Protein AF-A0A3N5RJX8-F1 (afdb_monomer)

Solvent-accessible surface area (backbone atoms only — not comparable to full-atom values): 5775 Å² total; per-residue (Å²): 135,92,78,76,62,67,60,53,53,50,52,50,52,50,51,53,57,61,67,55,67,64,74,76,62,72,63,56,70,64,58,56,48,51,55,51,52,52,49,50,51,53,56,49,51,52,43,51,51,54,51,52,51,49,52,53,50,46,63,65,72,45,86,59,62,61,67,50,38,50,68,73,65,57,37,61,66,59,55,50,52,54,51,52,49,54,51,53,50,52,50,55,46,52,48,67,71,73,100

Secondary structure (DSSP, 8-state):
---SHHHHHHHHHHHHHHTT---S----HHHHHHHHHHHHHHHHHHHHHHHHHHHHHHHHH--S-HHHHHHTS--HHHHHHHHHHHHHHHHHHHHHHH-

Foldseek 3Di:
DDDPPPVVVVVVVVVVVVVPPPCPDPPPVVVVVVVVVVLCVVLVVVLVVVVVVLVVVVVVVCPDPLCCCCPVVVPVVSVVVVVVSVVVSVVVSVVSSVD

Mean predicted aligned error: 14.06 Å

pLDDT: mean 75.72, std 10.69, range [53.78, 90.69]

Structure (mmCIF, N/CA/C/O backbone):
data_AF-A0A3N5RJX8-F1
#
_entry.id   AF-A0A3N5RJX8-F1
#
loop_
_atom_site.group_PDB
_atom_site.id
_atom_site.type_symbol
_atom_site.label_atom_id
_atom_site.label_alt_id
_atom_site.label_comp_id
_atom_site.label_asym_id
_atom_site.label_entity_id
_atom_site.label_seq_id
_atom_site.pdbx_PDB_ins_code
_atom_site.Cartn_x
_atom_site.Cartn_y
_atom_site.Cartn_z
_atom_site.occupancy
_atom_site.B_iso_or_equiv
_atom_site.auth_seq_id
_atom_site.auth_comp_id
_atom_site.auth_asym_id
_atom_site.auth_atom_id
_atom_site.pdbx_PDB_model_num
ATOM 1 N N . MET A 1 1 ? 29.849 -48.948 -23.405 1.00 58.94 1 MET A N 1
ATOM 2 C CA . MET A 1 1 ? 29.373 -48.013 -24.444 1.00 58.94 1 MET A CA 1
ATOM 3 C C . MET A 1 1 ? 30.131 -46.710 -24.242 1.00 58.94 1 MET A C 1
ATOM 5 O O . MET A 1 1 ? 29.947 -46.091 -23.201 1.00 58.94 1 MET A O 1
ATOM 9 N N . PRO A 1 2 ? 31.099 -46.394 -25.114 1.00 59.41 2 PRO A N 1
ATOM 10 C CA . PRO A 1 2 ? 31.940 -45.212 -24.975 1.00 59.41 2 PRO A CA 1
ATOM 11 C C . PRO A 1 2 ? 31.105 -43.986 -25.344 1.00 59.41 2 PRO A C 1
ATOM 13 O O . PRO A 1 2 ? 30.418 -44.054 -26.356 1.00 59.41 2 PRO A O 1
ATOM 16 N N . LEU A 1 3 ? 31.135 -42.928 -24.524 1.00 67.69 3 LEU A N 1
ATOM 17 C CA . LEU A 1 3 ? 31.040 -41.502 -24.905 1.00 67.69 3 LEU A CA 1
ATOM 18 C C . LEU A 1 3 ? 30.675 -40.615 -23.689 1.00 67.69 3 LEU A C 1
ATOM 20 O O . LEU A 1 3 ? 29.500 -40.360 -23.446 1.00 67.69 3 LEU A O 1
ATOM 24 N N . PRO A 1 4 ? 31.674 -40.070 -22.967 1.00 64.31 4 PRO A N 1
ATOM 25 C CA . PRO A 1 4 ? 31.509 -38.867 -22.141 1.00 64.31 4 PRO A CA 1
ATOM 26 C C . PRO A 1 4 ? 32.029 -37.578 -22.821 1.00 64.31 4 PRO A C 1
ATOM 28 O O . PRO A 1 4 ? 31.890 -36.494 -22.266 1.00 64.31 4 PRO A O 1
ATOM 31 N N . LEU A 1 5 ? 32.625 -37.664 -24.020 1.00 65.12 5 LEU A N 1
ATOM 32 C CA . LEU A 1 5 ? 33.244 -36.512 -24.703 1.00 65.12 5 LEU A CA 1
ATOM 33 C C . LEU A 1 5 ? 32.259 -35.660 -25.528 1.00 65.12 5 LEU A C 1
ATOM 35 O O . LEU A 1 5 ? 32.425 -34.446 -25.601 1.00 65.12 5 LEU A O 1
ATOM 39 N N . ALA A 1 6 ? 31.219 -36.259 -26.122 1.00 64.94 6 ALA A N 1
ATOM 40 C CA . ALA A 1 6 ? 30.275 -35.533 -26.983 1.00 64.94 6 ALA A CA 1
ATOM 41 C C . ALA A 1 6 ? 29.325 -34.603 -26.202 1.00 64.94 6 ALA A C 1
ATOM 43 O O . ALA A 1 6 ? 29.022 -33.507 -26.668 1.00 64.94 6 ALA A O 1
ATOM 44 N N . SER A 1 7 ? 28.893 -34.996 -24.997 1.00 65.81 7 SER A N 1
ATOM 45 C CA . SER A 1 7 ? 28.051 -34.149 -24.140 1.00 65.81 7 SER A CA 1
ATOM 46 C C . SER A 1 7 ? 28.836 -33.010 -23.488 1.00 65.81 7 SER A C 1
ATOM 48 O O . SER A 1 7 ? 28.286 -31.930 -23.321 1.00 65.81 7 SER A O 1
ATOM 50 N N . LEU A 1 8 ? 30.126 -33.203 -23.181 1.00 67.44 8 LEU A N 1
ATOM 51 C CA . LEU A 1 8 ? 30.990 -32.141 -22.654 1.00 67.44 8 LEU A CA 1
ATOM 52 C C . LEU A 1 8 ? 31.207 -31.023 -23.691 1.00 67.44 8 LEU A C 1
ATOM 54 O O . LEU A 1 8 ? 31.123 -29.843 -23.357 1.00 67.44 8 LEU A O 1
ATOM 58 N N . LEU A 1 9 ? 31.421 -31.393 -24.961 1.00 65.88 9 LEU A N 1
ATOM 59 C CA . LEU A 1 9 ? 31.495 -30.451 -26.086 1.00 65.88 9 LEU A CA 1
ATOM 60 C C . LEU A 1 9 ? 30.152 -29.747 -26.341 1.00 65.88 9 LEU A C 1
ATOM 62 O O . LEU A 1 9 ? 30.140 -28.545 -26.597 1.00 65.88 9 LEU A O 1
ATOM 66 N N . ALA A 1 10 ? 29.028 -30.462 -26.218 1.00 68.88 10 ALA A N 1
ATOM 67 C CA . ALA A 1 10 ? 27.693 -29.877 -26.355 1.00 68.88 10 ALA A CA 1
ATOM 68 C C . ALA A 1 10 ? 27.376 -28.876 -25.229 1.00 68.88 10 ALA A C 1
ATOM 70 O O . ALA A 1 10 ? 26.913 -27.772 -25.506 1.00 68.88 10 ALA A O 1
ATOM 71 N N . THR A 1 11 ? 27.697 -29.208 -23.974 1.00 70.50 11 THR A N 1
ATOM 72 C CA . THR A 1 11 ? 27.555 -28.291 -22.833 1.00 70.50 11 THR A CA 1
ATOM 73 C C . THR A 1 11 ? 28.459 -27.066 -22.986 1.00 70.50 11 THR A C 1
ATOM 75 O O . THR A 1 11 ? 28.015 -25.956 -22.717 1.00 70.50 11 THR A O 1
ATOM 78 N N . GLY A 1 12 ? 29.692 -27.225 -23.482 1.00 68.25 12 GLY A N 1
ATOM 79 C CA . GLY A 1 12 ? 30.595 -26.100 -23.759 1.00 68.25 12 GLY A CA 1
ATOM 80 C C . GLY A 1 12 ? 30.105 -25.174 -24.881 1.00 68.25 12 GLY A C 1
ATOM 81 O O . GLY A 1 12 ? 30.225 -23.957 -24.765 1.00 68.25 12 GLY A O 1
ATOM 82 N N . ALA A 1 13 ? 29.497 -25.726 -25.936 1.00 62.62 13 ALA A N 1
ATOM 83 C CA . ALA A 1 13 ? 28.895 -24.942 -27.017 1.00 62.62 13 ALA A CA 1
ATOM 84 C C . ALA A 1 13 ? 27.639 -24.181 -26.558 1.00 62.62 13 ALA A C 1
ATOM 86 O O . ALA A 1 13 ? 27.452 -23.032 -26.948 1.00 62.62 13 ALA A O 1
ATOM 87 N N . ILE A 1 14 ? 26.817 -24.778 -25.688 1.00 65.75 14 ILE A N 1
ATOM 88 C CA . ILE A 1 14 ? 25.676 -24.096 -25.057 1.00 65.75 14 ILE A CA 1
ATOM 89 C C . ILE A 1 14 ? 26.168 -22.981 -24.120 1.00 65.75 14 ILE A C 1
ATOM 91 O O . ILE A 1 14 ? 25.595 -21.896 -24.120 1.00 65.75 14 ILE A O 1
ATOM 95 N N . LEU A 1 15 ? 27.269 -23.196 -23.390 1.00 65.50 15 LEU A N 1
ATOM 96 C CA . LEU A 1 15 ? 27.875 -22.185 -22.516 1.00 65.50 15 LEU A CA 1
ATOM 97 C C . LEU A 1 15 ? 28.434 -20.990 -23.306 1.00 65.50 15 LEU A C 1
ATOM 99 O O . LEU A 1 15 ? 28.280 -19.846 -22.891 1.00 65.50 15 LEU A O 1
ATOM 103 N N . LEU A 1 16 ? 29.048 -21.241 -24.468 1.00 61.81 16 LEU A N 1
ATOM 104 C CA . LEU A 1 16 ? 29.519 -20.183 -25.367 1.00 61.81 16 LEU A CA 1
ATOM 105 C C . LEU A 1 16 ? 28.361 -19.491 -26.105 1.00 61.81 16 LEU A C 1
ATOM 107 O O . LEU A 1 16 ? 28.417 -18.282 -26.317 1.00 61.81 16 LEU A O 1
ATOM 111 N N . ALA A 1 17 ? 27.280 -20.213 -26.416 1.00 60.62 17 ALA A N 1
ATOM 112 C CA . ALA A 1 17 ? 26.046 -19.628 -26.940 1.00 60.62 17 ALA A CA 1
ATOM 113 C C . ALA A 1 17 ? 25.337 -18.741 -25.898 1.00 60.62 17 ALA A C 1
ATOM 115 O O . ALA A 1 17 ? 24.780 -17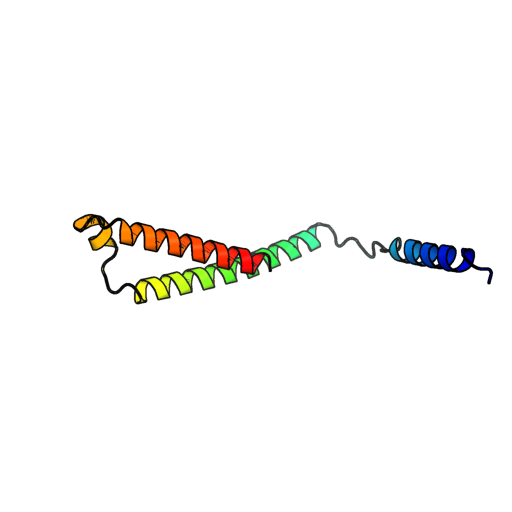.717 -26.275 1.00 60.62 17 ALA A O 1
ATOM 116 N N . GLN A 1 18 ? 25.420 -19.078 -24.603 1.00 59.03 18 GLN A N 1
ATOM 117 C CA . GLN A 1 18 ? 24.980 -18.209 -23.502 1.00 59.03 18 GLN A CA 1
ATOM 118 C C . GLN A 1 18 ? 25.964 -17.071 -23.195 1.00 59.03 18 GLN A C 1
ATOM 120 O O . GLN A 1 18 ? 25.544 -16.029 -22.715 1.00 59.03 18 GLN A O 1
ATOM 125 N N . SER A 1 19 ? 27.261 -17.214 -23.499 1.00 53.97 19 SER A N 1
ATOM 126 C CA . SER A 1 19 ? 28.214 -16.090 -23.415 1.00 53.97 19 SER A CA 1
ATOM 127 C C . SER A 1 19 ? 28.027 -15.054 -24.527 1.00 53.97 19 SER A C 1
ATOM 129 O O . SER A 1 19 ? 28.608 -13.974 -24.470 1.00 53.97 19 SER A O 1
ATOM 131 N N . ASN A 1 20 ? 27.209 -15.387 -25.530 1.00 53.78 20 ASN A N 1
ATOM 132 C CA . ASN A 1 20 ? 26.762 -14.484 -26.574 1.00 53.78 20 ASN A CA 1
ATOM 133 C C . ASN A 1 20 ? 25.383 -13.901 -26.230 1.00 53.78 20 ASN A C 1
ATOM 135 O O . ASN A 1 20 ? 24.536 -13.750 -27.113 1.00 53.78 20 ASN A O 1
ATOM 139 N N . ASP A 1 21 ? 25.194 -13.486 -24.971 1.00 56.91 21 ASP A N 1
ATOM 140 C CA . ASP A 1 21 ? 24.499 -12.229 -24.698 1.00 56.91 21 ASP A CA 1
ATOM 141 C C . ASP A 1 21 ? 25.286 -11.144 -25.435 1.00 56.91 21 ASP A C 1
ATOM 143 O O . ASP A 1 21 ? 26.112 -10.422 -24.878 1.00 56.91 21 ASP A O 1
ATOM 147 N N . THR A 1 22 ? 25.097 -11.089 -26.751 1.00 56.62 22 THR A N 1
ATOM 148 C CA . THR A 1 22 ? 25.454 -9.937 -27.547 1.00 56.62 22 THR A CA 1
ATOM 149 C C 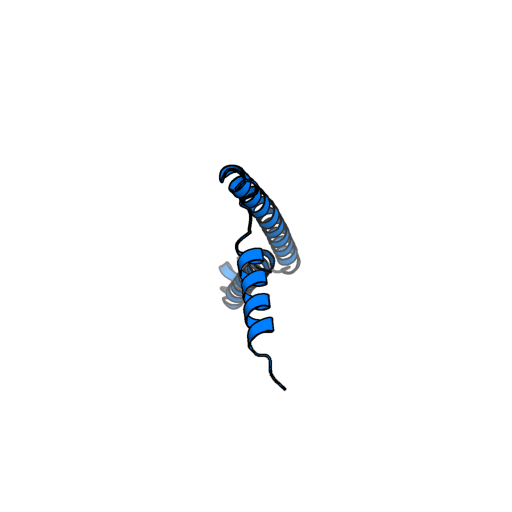. THR A 1 22 ? 24.962 -8.731 -26.757 1.00 56.62 22 THR A C 1
ATOM 151 O O . THR A 1 22 ? 23.755 -8.652 -26.502 1.00 56.62 22 THR A O 1
ATOM 154 N N . PRO A 1 23 ? 25.827 -7.781 -26.375 1.00 55.06 23 PRO A N 1
ATOM 155 C CA . PRO A 1 23 ? 25.351 -6.468 -26.007 1.00 55.06 23 PRO A CA 1
ATOM 156 C C . PRO A 1 23 ? 24.833 -5.836 -27.308 1.00 55.06 23 PRO A C 1
ATOM 158 O O . PRO A 1 23 ? 25.511 -5.028 -27.939 1.00 55.06 23 PRO A O 1
ATOM 161 N N . LEU A 1 24 ? 23.657 -6.276 -27.778 1.00 60.84 24 LEU A N 1
ATOM 162 C CA . LEU A 1 24 ? 22.897 -5.667 -28.867 1.00 60.84 24 LEU A CA 1
ATOM 163 C C . LEU A 1 24 ? 22.370 -4.356 -28.316 1.00 60.84 24 LEU A C 1
ATOM 165 O O . LEU A 1 24 ? 21.230 -4.288 -27.882 1.00 60.84 24 LEU A O 1
ATOM 169 N N . ALA A 1 25 ? 23.265 -3.367 -28.286 1.00 59.50 25 ALA A N 1
ATOM 170 C CA . ALA A 1 25 ? 23.115 -2.113 -27.576 1.00 59.50 25 ALA A CA 1
ATOM 171 C C . ALA A 1 25 ? 22.782 -2.348 -26.097 1.00 59.50 25 ALA A C 1
ATOM 173 O O . ALA A 1 25 ? 21.659 -2.680 -25.745 1.00 59.50 25 ALA A O 1
ATOM 174 N N . ALA A 1 26 ? 23.730 -2.098 -25.189 1.00 58.44 26 ALA A N 1
ATOM 175 C CA . ALA A 1 26 ? 23.292 -1.640 -23.876 1.00 58.44 26 ALA A CA 1
ATOM 176 C C . ALA A 1 26 ? 22.412 -0.411 -24.169 1.00 58.44 26 ALA A C 1
ATOM 178 O O . ALA A 1 26 ? 22.970 0.572 -24.678 1.00 58.44 26 ALA A O 1
ATOM 179 N N . PRO A 1 27 ? 21.074 -0.455 -23.976 1.00 59.81 27 PRO A N 1
ATOM 180 C CA . PRO A 1 27 ? 20.287 0.761 -24.076 1.00 59.81 27 PRO A CA 1
ATOM 181 C C . PRO A 1 27 ? 20.998 1.739 -23.152 1.00 59.81 27 PRO A C 1
ATOM 183 O O . PRO A 1 27 ? 21.384 1.362 -22.038 1.00 59.81 27 PRO A O 1
ATOM 186 N N . SER A 1 28 ? 21.344 2.922 -23.676 1.00 70.44 28 SER A N 1
ATOM 187 C CA . SER A 1 28 ? 22.089 3.936 -22.923 1.00 70.44 28 SER A CA 1
ATOM 188 C C . SER A 1 28 ? 21.539 3.951 -21.500 1.00 70.44 28 SER A C 1
ATOM 190 O O . SER A 1 28 ? 20.323 3.938 -21.365 1.00 70.44 28 SER A O 1
ATOM 192 N N . GLY A 1 29 ? 22.365 3.874 -20.448 1.00 71.75 29 GLY A N 1
ATOM 193 C CA . GLY A 1 29 ? 21.857 3.593 -19.089 1.00 71.75 29 GLY A CA 1
ATOM 194 C C . GLY A 1 29 ? 20.661 4.467 -18.675 1.00 71.75 29 GLY A C 1
ATOM 195 O O . GLY A 1 29 ? 19.800 4.035 -17.915 1.00 71.75 29 GLY A O 1
ATOM 196 N N . PHE A 1 30 ? 20.561 5.656 -19.272 1.00 75.56 30 PHE A N 1
ATOM 197 C CA . PHE A 1 30 ? 19.401 6.541 -19.278 1.00 75.56 30 PHE A CA 1
ATOM 198 C C . PHE A 1 30 ? 18.066 5.913 -19.727 1.00 75.56 30 PHE A C 1
ATOM 200 O O . PHE A 1 30 ? 17.079 6.114 -19.030 1.00 75.56 30 PHE A O 1
ATOM 207 N N . GLU A 1 31 ? 17.988 5.156 -20.823 1.00 79.69 31 GLU A N 1
ATOM 208 C CA . GLU A 1 31 ? 16.762 4.454 -21.247 1.00 79.69 31 GLU A CA 1
ATOM 209 C C . GLU A 1 31 ? 16.305 3.432 -20.205 1.00 79.69 31 GLU A C 1
ATOM 211 O O . GLU A 1 31 ? 15.122 3.380 -19.860 1.00 79.69 31 GLU A O 1
ATOM 216 N N . THR A 1 32 ? 17.244 2.673 -19.637 1.00 82.81 32 THR A N 1
ATOM 217 C CA . THR A 1 32 ? 16.951 1.729 -18.554 1.00 82.81 32 THR A CA 1
ATOM 218 C C . THR A 1 32 ? 16.419 2.469 -17.328 1.00 82.81 32 THR A C 1
ATOM 220 O O . THR A 1 32 ? 15.419 2.060 -16.740 1.00 82.81 32 THR A O 1
ATOM 223 N N . LEU A 1 33 ? 17.019 3.611 -16.972 1.00 85.06 33 LEU A N 1
ATOM 224 C CA . LEU A 1 33 ? 16.562 4.411 -15.834 1.00 85.06 33 LEU A CA 1
ATOM 225 C C . LEU A 1 33 ? 15.176 5.010 -16.077 1.00 85.06 33 LEU A C 1
ATOM 227 O O . LEU A 1 33 ? 14.345 4.985 -15.174 1.00 85.06 33 LEU A O 1
ATOM 231 N N . ILE A 1 34 ? 14.903 5.510 -17.284 1.00 86.75 34 ILE A N 1
ATOM 232 C CA . ILE A 1 34 ? 13.585 6.038 -17.654 1.00 86.75 34 ILE A CA 1
ATOM 233 C C . ILE A 1 34 ? 12.532 4.930 -17.547 1.00 86.75 34 ILE A C 1
ATOM 235 O O . ILE A 1 34 ? 11.486 5.148 -16.938 1.00 86.75 34 ILE A O 1
ATOM 239 N N . SER A 1 35 ? 12.825 3.728 -18.050 1.00 85.44 35 SER A N 1
ATOM 240 C CA . SER A 1 35 ? 11.933 2.568 -17.939 1.00 85.44 35 SER A CA 1
ATOM 241 C C . SER A 1 35 ? 11.636 2.196 -16.478 1.00 85.44 35 SER A C 1
ATOM 243 O O . SER A 1 35 ? 10.476 2.000 -16.093 1.00 85.44 35 SER A O 1
ATOM 245 N N . HIS A 1 36 ? 12.660 2.190 -15.619 1.00 87.88 36 HIS A N 1
ATOM 246 C CA . HIS A 1 36 ? 12.479 1.944 -14.188 1.00 87.88 36 HIS A CA 1
ATOM 247 C C . HIS A 1 36 ? 11.670 3.045 -13.499 1.00 87.88 36 HIS A C 1
ATOM 249 O O . HIS A 1 36 ? 10.771 2.737 -12.720 1.00 87.88 36 HIS A O 1
ATOM 255 N N . ILE A 1 37 ? 11.936 4.317 -13.799 1.00 89.19 37 ILE A N 1
ATOM 256 C CA . ILE A 1 37 ? 11.208 5.450 -13.213 1.00 89.19 37 ILE A CA 1
ATOM 257 C C . ILE A 1 37 ? 9.726 5.384 -13.583 1.00 89.19 37 ILE A C 1
ATOM 259 O O . ILE A 1 37 ? 8.874 5.524 -12.708 1.00 89.19 37 ILE A O 1
ATOM 263 N N . VAL A 1 38 ? 9.405 5.125 -14.854 1.00 89.81 38 VAL A N 1
ATOM 264 C CA . VAL A 1 38 ? 8.015 4.972 -15.305 1.00 89.81 38 VAL A CA 1
ATOM 265 C C . VAL A 1 38 ? 7.333 3.823 -14.565 1.00 89.81 38 VAL A C 1
ATOM 267 O O . VAL A 1 38 ? 6.228 4.000 -14.056 1.00 89.81 38 VAL A O 1
ATOM 270 N N . SER A 1 39 ? 8.009 2.680 -14.427 1.00 86.75 39 SER A N 1
ATOM 271 C CA . SER A 1 39 ? 7.481 1.536 -13.677 1.00 86.75 39 SER A CA 1
ATOM 272 C C . SER A 1 39 ? 7.190 1.908 -12.218 1.00 86.75 39 SER A C 1
ATOM 274 O O . SER A 1 39 ? 6.078 1.698 -11.739 1.00 86.75 39 SER A O 1
ATOM 276 N N . VAL A 1 40 ? 8.142 2.544 -11.525 1.00 88.12 40 VAL A N 1
ATOM 277 C CA . VAL A 1 40 ? 7.979 2.990 -10.130 1.00 88.12 40 VAL A CA 1
ATOM 278 C C . VAL A 1 40 ? 6.805 3.955 -9.985 1.00 88.12 40 VAL A C 1
ATOM 280 O O . VAL A 1 40 ? 6.029 3.830 -9.041 1.00 88.12 40 VAL A O 1
ATOM 283 N N . ILE A 1 41 ? 6.636 4.896 -10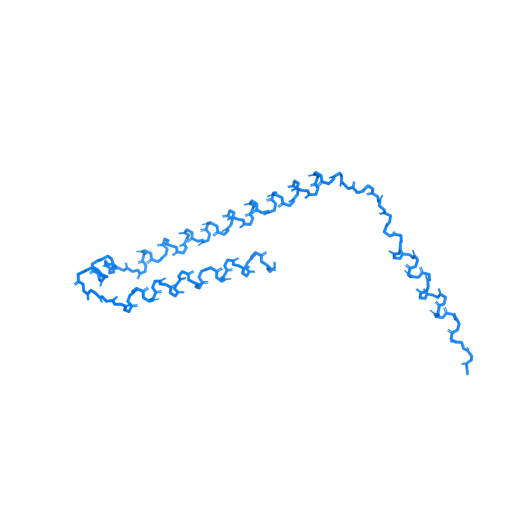.916 1.00 90.69 41 ILE A N 1
ATOM 284 C CA . ILE A 1 41 ? 5.525 5.855 -10.889 1.00 90.69 41 ILE A CA 1
ATOM 285 C C . ILE A 1 41 ? 4.184 5.135 -11.044 1.00 90.69 41 ILE A C 1
ATOM 287 O O . ILE A 1 41 ? 3.259 5.412 -10.282 1.00 90.69 41 ILE A O 1
ATOM 291 N N . VAL A 1 42 ? 4.074 4.199 -11.991 1.00 88.88 42 VAL A N 1
ATOM 292 C CA . VAL A 1 42 ? 2.835 3.446 -12.231 1.00 88.88 42 VAL A CA 1
ATOM 293 C C . VAL A 1 42 ? 2.472 2.593 -11.014 1.00 88.88 42 VAL A C 1
ATOM 295 O O . VAL A 1 42 ? 1.351 2.690 -10.515 1.00 88.88 42 VAL A O 1
ATOM 298 N N . PHE A 1 43 ? 3.415 1.815 -10.477 1.00 84.56 43 PHE A N 1
ATOM 299 C CA . PHE A 1 43 ? 3.166 0.982 -9.296 1.00 84.56 43 PHE A CA 1
ATOM 300 C C . PHE A 1 43 ? 2.897 1.812 -8.034 1.00 84.56 43 PHE A C 1
ATOM 302 O O . PHE A 1 43 ? 1.998 1.479 -7.261 1.00 84.56 43 PHE A O 1
ATOM 309 N N . SER A 1 44 ? 3.605 2.928 -7.844 1.00 85.62 44 SER A N 1
ATOM 310 C CA . SER A 1 44 ? 3.353 3.861 -6.741 1.00 85.62 44 SER A CA 1
ATOM 311 C C . SER A 1 44 ? 1.956 4.476 -6.834 1.00 85.62 44 SER A C 1
ATOM 313 O O . SER A 1 44 ? 1.225 4.497 -5.846 1.00 85.62 44 SER A O 1
ATOM 315 N N . ALA A 1 45 ? 1.529 4.900 -8.029 1.00 88.94 45 ALA A N 1
ATOM 316 C CA . ALA A 1 45 ? 0.189 5.439 -8.241 1.00 88.94 45 ALA A CA 1
ATOM 317 C C . ALA A 1 45 ? -0.898 4.407 -7.909 1.00 88.94 45 ALA A C 1
ATOM 319 O O . ALA A 1 45 ? -1.856 4.732 -7.209 1.00 88.94 45 ALA A O 1
ATOM 320 N N . ILE A 1 46 ? -0.726 3.154 -8.340 1.00 87.81 46 ILE A N 1
ATOM 321 C CA . ILE A 1 46 ? -1.640 2.058 -7.988 1.00 87.81 46 ILE A CA 1
ATOM 322 C C . ILE A 1 46 ? -1.679 1.862 -6.465 1.00 87.81 46 ILE A C 1
ATOM 324 O O . ILE A 1 46 ? -2.763 1.797 -5.885 1.00 87.81 46 ILE A O 1
ATOM 328 N N . GLY A 1 47 ? -0.520 1.844 -5.800 1.00 83.75 47 GLY A N 1
ATOM 329 C CA . GLY A 1 47 ? -0.428 1.733 -4.343 1.00 83.75 47 GLY A CA 1
ATOM 330 C C . GLY A 1 47 ? -1.156 2.864 -3.610 1.00 83.75 47 GLY A C 1
ATOM 331 O O . GLY A 1 47 ? -1.917 2.603 -2.680 1.00 83.75 47 GLY A O 1
ATOM 332 N N . VAL A 1 48 ? -0.997 4.110 -4.065 1.00 86.81 48 VAL A N 1
ATOM 333 C CA . VAL A 1 48 ? -1.688 5.283 -3.503 1.00 86.81 48 VAL A CA 1
ATOM 334 C C . VAL A 1 48 ? -3.202 5.188 -3.694 1.00 86.81 48 VAL A C 1
ATOM 336 O O . VAL A 1 48 ? -3.952 5.492 -2.766 1.00 86.81 48 VAL A O 1
ATOM 339 N N . VAL A 1 49 ? -3.671 4.734 -4.860 1.00 89.06 49 VAL A N 1
ATOM 340 C CA . VAL A 1 49 ? -5.106 4.544 -5.129 1.00 89.06 49 VAL A CA 1
ATOM 341 C C . VAL A 1 49 ? -5.695 3.485 -4.199 1.00 89.06 49 VAL A C 1
ATOM 343 O O . VAL A 1 49 ? -6.720 3.731 -3.564 1.00 89.06 49 VAL A O 1
ATOM 346 N N . VAL A 1 50 ? -5.034 2.333 -4.062 1.00 85.75 50 VAL A N 1
ATOM 347 C CA . VAL A 1 50 ? -5.478 1.249 -3.170 1.00 85.75 50 VAL A CA 1
ATOM 348 C C . VAL A 1 50 ? -5.472 1.703 -1.710 1.00 85.75 50 VAL A C 1
ATOM 350 O O . VAL A 1 50 ? -6.434 1.450 -0.982 1.00 85.75 50 VAL A O 1
ATOM 353 N N . PHE A 1 51 ? -4.434 2.429 -1.289 1.00 83.31 51 PHE A N 1
ATOM 354 C CA . PHE A 1 51 ? -4.339 2.994 0.055 1.00 83.31 51 PHE A CA 1
ATOM 355 C C . PHE A 1 51 ? -5.476 3.984 0.334 1.00 83.31 51 PHE A C 1
ATOM 357 O O . PHE A 1 51 ? -6.167 3.872 1.346 1.00 83.31 51 PHE A O 1
ATOM 364 N N . GLY A 1 52 ? -5.733 4.909 -0.594 1.00 85.19 52 GLY A N 1
ATOM 365 C CA . GLY A 1 52 ? -6.840 5.859 -0.494 1.00 85.19 52 GLY A CA 1
ATOM 366 C C . GLY A 1 52 ? -8.203 5.167 -0.440 1.00 85.19 52 GLY A C 1
ATOM 367 O O . GLY A 1 52 ? -9.058 5.550 0.358 1.00 85.19 52 GLY A O 1
ATOM 368 N N . MET A 1 53 ? -8.397 4.107 -1.229 1.00 85.75 53 MET A N 1
ATOM 369 C CA . MET A 1 53 ? -9.636 3.329 -1.242 1.00 85.75 53 MET A CA 1
ATOM 370 C C . MET A 1 53 ? -9.853 2.571 0.072 1.00 85.75 53 MET A C 1
ATOM 372 O O . MET A 1 53 ? -10.970 2.549 0.588 1.00 85.75 53 MET A O 1
ATOM 376 N N . CYS A 1 54 ? -8.792 2.014 0.662 1.00 80.62 54 CYS A N 1
ATOM 377 C CA . CYS A 1 54 ? -8.858 1.408 1.990 1.00 80.62 54 CYS A CA 1
ATOM 378 C C . CYS A 1 54 ? -9.160 2.434 3.084 1.00 80.62 54 CYS A C 1
ATOM 380 O O . CYS A 1 54 ? -10.006 2.162 3.928 1.00 80.62 54 CYS A O 1
ATOM 382 N N . LEU A 1 55 ? -8.532 3.615 3.069 1.00 77.56 55 LEU A N 1
ATOM 383 C CA . LEU A 1 55 ? -8.846 4.679 4.029 1.00 77.56 55 LEU A CA 1
ATOM 384 C C . LEU A 1 55 ? -10.297 5.152 3.898 1.00 77.56 55 LEU A C 1
ATOM 386 O O . LEU A 1 55 ? -10.971 5.372 4.904 1.00 77.56 55 LEU A O 1
ATOM 390 N N . TRP A 1 56 ? -10.795 5.271 2.667 1.00 83.06 56 TRP A N 1
ATOM 391 C CA . TRP A 1 56 ? -12.191 5.605 2.407 1.00 83.06 56 TRP A CA 1
ATOM 392 C C . TRP A 1 56 ? -13.137 4.530 2.952 1.00 83.06 56 TRP A C 1
ATOM 394 O O . TRP A 1 56 ? -14.098 4.848 3.656 1.00 83.06 56 TRP A O 1
ATOM 404 N N . LEU A 1 57 ? -12.831 3.254 2.695 1.00 80.62 57 LEU A N 1
ATOM 405 C CA . LEU A 1 57 ? -13.595 2.128 3.222 1.00 80.62 57 LEU A CA 1
ATOM 406 C C . LEU A 1 57 ? -13.537 2.090 4.754 1.00 80.62 57 LEU A C 1
ATOM 408 O O . LEU A 1 57 ? -14.559 1.884 5.397 1.00 80.62 57 LEU A O 1
ATOM 412 N N . PHE A 1 58 ? -12.379 2.363 5.350 1.00 72.94 58 PHE A N 1
ATOM 413 C CA . PHE A 1 58 ? -12.192 2.393 6.797 1.00 72.94 58 PHE A CA 1
ATOM 414 C C . PHE A 1 58 ? -13.000 3.508 7.469 1.00 72.94 58 PHE A C 1
ATOM 416 O O . PHE A 1 58 ? -13.683 3.265 8.463 1.00 72.94 58 PHE A O 1
ATOM 423 N N . ASN A 1 59 ? -13.002 4.709 6.885 1.00 76.25 59 ASN A N 1
ATOM 424 C CA . ASN A 1 59 ? -13.813 5.827 7.364 1.00 76.25 59 ASN A CA 1
ATOM 425 C C . ASN A 1 59 ? -15.321 5.541 7.238 1.00 76.25 59 ASN A C 1
ATOM 427 O O . ASN A 1 59 ? -16.129 6.089 7.980 1.00 76.25 59 ASN A O 1
ATOM 431 N N . ARG A 1 60 ? -15.715 4.664 6.304 1.00 75.81 60 ARG A N 1
ATOM 432 C CA . ARG A 1 60 ? -17.101 4.204 6.152 1.00 75.81 60 ARG A CA 1
ATOM 433 C C . ARG A 1 60 ? -17.461 3.067 7.115 1.00 75.81 60 ARG A C 1
ATOM 435 O O . ARG A 1 60 ? -18.596 3.017 7.578 1.00 75.81 60 ARG A O 1
ATOM 442 N N . LEU A 1 61 ? -16.518 2.165 7.391 1.00 71.88 61 LEU A N 1
ATOM 443 C CA . LEU A 1 61 ? -16.676 1.012 8.283 1.00 71.88 61 LEU A CA 1
ATOM 444 C C . LEU A 1 61 ? -16.632 1.379 9.766 1.00 71.88 61 LEU A C 1
ATOM 446 O O . LEU A 1 61 ? -17.164 0.621 10.570 1.00 71.88 61 LEU A O 1
ATOM 450 N N . SER A 1 62 ? -16.019 2.508 10.129 1.00 71.06 62 SER A N 1
ATOM 451 C C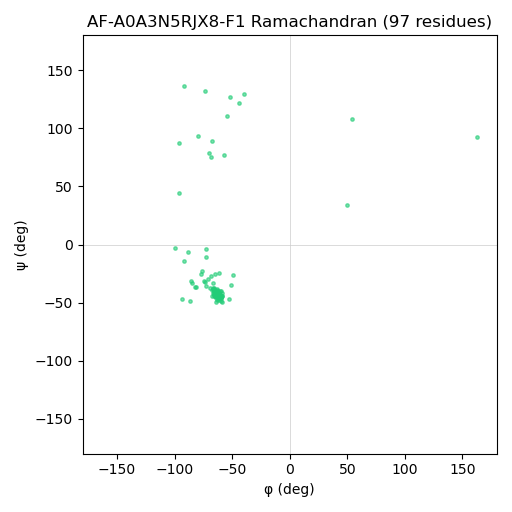A . SER A 1 62 ? -16.050 3.047 11.491 1.00 71.06 62 SER A CA 1
ATOM 452 C C . SER A 1 62 ? -17.158 4.104 11.619 1.00 71.06 62 SER A C 1
ATOM 454 O O . SER A 1 62 ? -16.887 5.288 11.438 1.00 71.06 62 SER A O 1
ATOM 456 N N . PRO A 1 63 ? -18.413 3.723 11.939 1.00 61.25 63 PRO A N 1
ATOM 457 C CA . PRO A 1 63 ? -19.482 4.671 12.266 1.00 61.25 63 PRO A CA 1
ATOM 458 C C . PRO A 1 63 ? -19.299 5.320 13.649 1.00 61.25 63 PRO A C 1
ATOM 460 O O . PRO A 1 63 ? -20.086 6.184 14.031 1.00 61.25 63 PRO A O 1
ATOM 463 N N . PHE A 1 64 ? -18.281 4.905 14.404 1.00 64.25 64 PHE A N 1
ATOM 464 C CA . PHE A 1 64 ? -17.906 5.477 15.690 1.00 64.25 64 PHE A CA 1
ATOM 465 C C . PHE A 1 64 ? -16.865 6.571 15.471 1.00 64.25 64 PHE A C 1
ATOM 467 O O . PHE A 1 64 ? -15.928 6.420 14.684 1.00 64.25 64 PHE A O 1
ATOM 474 N N . SER A 1 65 ? -17.016 7.695 16.163 1.00 66.25 65 SER A N 1
ATOM 475 C CA . SER A 1 65 ? -16.039 8.778 16.136 1.00 66.25 65 SER A CA 1
ATOM 476 C C . SER A 1 65 ? -14.748 8.323 16.819 1.00 66.25 65 SER A C 1
ATOM 478 O O . SER A 1 65 ? -14.571 8.550 18.008 1.00 66.25 65 SER A O 1
ATOM 480 N N . LEU A 1 66 ? -13.829 7.727 16.051 1.00 68.81 66 LEU A N 1
ATOM 481 C CA . LEU A 1 66 ? -12.514 7.257 16.517 1.00 68.81 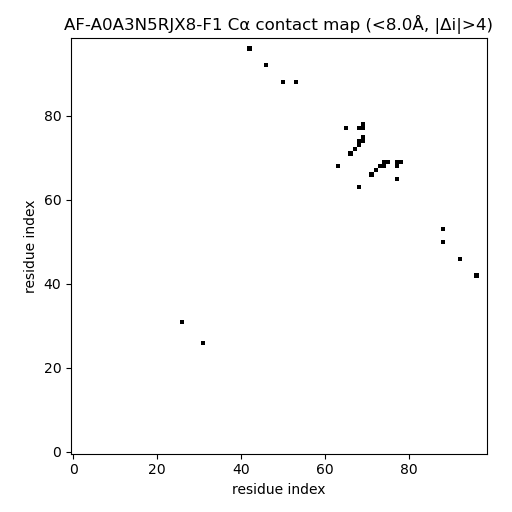66 LEU A CA 1
ATOM 482 C C . LEU A 1 66 ? -11.758 8.343 17.291 1.00 68.81 66 LEU A C 1
ATOM 484 O O . LEU A 1 66 ? -11.076 8.054 18.263 1.00 68.81 66 LEU A O 1
ATOM 488 N N . ARG A 1 67 ? -11.922 9.610 16.890 1.00 67.50 67 ARG A N 1
ATOM 489 C CA . ARG A 1 67 ? -11.401 10.760 17.640 1.00 67.50 67 ARG A CA 1
ATOM 490 C C . ARG A 1 67 ? -11.971 10.844 19.056 1.00 67.50 67 ARG A C 1
ATOM 492 O O . ARG A 1 67 ? -11.188 10.951 19.983 1.00 67.50 67 ARG A O 1
ATOM 499 N N . LYS A 1 68 ? -13.293 10.739 19.228 1.00 74.06 68 LYS A N 1
ATOM 500 C CA . LYS A 1 68 ? -13.910 10.706 20.564 1.00 74.06 68 LYS A CA 1
ATOM 501 C C . LYS A 1 68 ? -13.463 9.491 21.355 1.00 74.06 68 LYS A C 1
ATOM 503 O O . LYS A 1 68 ? -13.137 9.616 22.521 1.00 74.06 68 LYS A O 1
ATOM 508 N N . GLU A 1 69 ? -13.377 8.335 20.714 1.00 74.44 69 GLU A N 1
ATOM 509 C CA . GLU A 1 69 ? -13.038 7.114 21.437 1.00 74.44 69 GLU A CA 1
ATOM 510 C C . GLU A 1 69 ? -11.565 7.078 21.895 1.00 74.44 69 GLU A C 1
ATOM 512 O O . GLU A 1 69 ? -11.244 6.520 22.940 1.00 74.44 69 GLU A O 1
ATOM 517 N N . ILE A 1 70 ? -10.659 7.723 21.151 1.00 75.25 70 ILE A N 1
ATOM 518 C CA . ILE A 1 70 ? -9.241 7.867 21.524 1.00 75.25 70 ILE A CA 1
ATOM 519 C C . ILE A 1 70 ? -9.027 9.025 22.518 1.00 75.25 70 ILE A C 1
ATOM 521 O O . ILE A 1 70 ? -8.177 8.923 23.405 1.00 75.25 70 ILE A O 1
ATOM 525 N N . GLU A 1 71 ? -9.768 10.126 22.375 1.00 76.50 71 GLU A N 1
ATOM 526 C CA . GLU A 1 71 ? -9.556 11.365 23.138 1.00 76.50 71 GLU A CA 1
ATOM 527 C C . GLU A 1 71 ? -10.417 11.450 24.407 1.00 76.50 71 GLU A C 1
ATOM 529 O O . GLU A 1 71 ? -9.885 11.743 25.474 1.00 76.50 71 GLU A O 1
ATOM 534 N N . GLU A 1 72 ? -11.718 11.157 24.317 1.00 74.06 72 GLU A N 1
ATOM 535 C CA . GLU A 1 72 ? -12.661 11.196 25.446 1.00 74.06 72 GLU A CA 1
ATOM 536 C C . GLU A 1 72 ? -12.674 9.866 26.216 1.00 74.06 72 GLU A C 1
ATOM 538 O O . GLU A 1 72 ? -12.515 9.874 27.435 1.00 74.06 72 GLU A O 1
ATOM 543 N N . ASP A 1 73 ? -12.796 8.726 25.524 1.00 78.94 73 ASP A N 1
ATOM 544 C CA . ASP A 1 73 ? -12.885 7.404 26.175 1.00 78.94 73 ASP A CA 1
ATOM 545 C C . ASP A 1 73 ? -11.518 6.741 26.427 1.00 78.94 73 ASP A C 1
ATOM 547 O O . ASP A 1 73 ? -11.448 5.697 27.079 1.00 78.94 73 ASP A O 1
ATOM 551 N N . GLN A 1 74 ? -10.417 7.330 25.935 1.00 79.50 74 GLN A N 1
ATOM 552 C CA . GLN A 1 74 ? -9.049 6.804 26.092 1.00 79.50 74 GLN A CA 1
ATOM 553 C C . GLN A 1 74 ? -8.928 5.312 25.717 1.00 79.50 74 GLN A C 1
ATOM 555 O O . GLN A 1 74 ? -8.149 4.551 26.300 1.00 79.50 74 GLN A O 1
ATOM 560 N N . ASN A 1 75 ? -9.703 4.874 24.724 1.00 82.25 75 ASN A N 1
ATOM 561 C CA . ASN A 1 75 ? -9.801 3.474 24.355 1.00 82.25 75 ASN A CA 1
ATOM 562 C C . ASN A 1 75 ? -8.595 3.053 23.502 1.00 82.25 75 ASN A C 1
ATOM 564 O O . ASN A 1 75 ? -8.571 3.165 22.271 1.00 82.25 75 ASN A O 1
ATOM 568 N N . THR A 1 76 ? -7.573 2.526 24.172 1.00 84.31 76 THR A N 1
ATOM 569 C CA . THR A 1 76 ? -6.338 2.037 23.543 1.00 84.31 76 THR A CA 1
ATOM 570 C C . THR A 1 76 ? -6.577 0.881 22.574 1.00 84.31 76 THR A C 1
ATOM 572 O O . THR A 1 76 ? -5.805 0.721 21.628 1.00 84.31 76 THR A O 1
ATOM 575 N N . ALA A 1 77 ? -7.660 0.111 22.731 1.00 85.25 77 ALA A N 1
ATOM 576 C CA . ALA A 1 77 ? -7.992 -0.970 21.807 1.00 85.25 77 ALA A CA 1
ATOM 577 C C . ALA A 1 77 ? -8.267 -0.441 20.391 1.00 85.25 77 ALA A C 1
ATOM 579 O O . ALA A 1 77 ? -7.783 -1.011 19.413 1.00 85.25 77 ALA A O 1
ATOM 580 N N . VAL A 1 78 ? -8.963 0.694 20.270 1.00 82.38 78 VAL A N 1
ATOM 581 C CA . VAL A 1 78 ? -9.235 1.337 18.975 1.00 82.38 78 VAL A CA 1
ATOM 582 C C . VAL A 1 78 ? -7.945 1.845 18.333 1.00 82.38 78 VAL A C 1
ATOM 584 O O . VAL A 1 78 ? -7.735 1.650 17.134 1.00 82.38 78 VAL A O 1
ATOM 587 N N . ALA A 1 79 ? -7.036 2.415 19.128 1.00 81.94 79 ALA A N 1
ATOM 588 C CA . ALA A 1 79 ? -5.726 2.838 18.641 1.00 81.94 79 ALA A CA 1
ATOM 589 C C . ALA A 1 79 ? -4.902 1.654 18.095 1.00 81.94 79 ALA A C 1
ATOM 591 O O . ALA A 1 79 ? -4.297 1.761 17.027 1.00 81.94 79 ALA A O 1
ATOM 592 N N . ILE A 1 80 ? -4.928 0.504 18.781 1.00 86.38 80 ILE A N 1
ATOM 593 C CA . ILE A 1 80 ? -4.238 -0.718 18.340 1.00 86.38 80 ILE A CA 1
ATOM 594 C C . ILE A 1 80 ? -4.849 -1.260 17.044 1.00 86.38 80 ILE A C 1
ATOM 596 O O . ILE A 1 80 ? -4.106 -1.633 16.139 1.00 86.38 80 ILE A O 1
ATOM 600 N N . ILE A 1 81 ? -6.179 -1.270 16.913 1.00 84.69 81 ILE A N 1
ATOM 601 C CA . ILE A 1 81 ? -6.862 -1.742 15.698 1.00 84.69 81 ILE A CA 1
ATOM 602 C C . ILE A 1 81 ? -6.500 -0.866 14.492 1.00 84.69 81 ILE A C 1
ATOM 604 O O . ILE A 1 81 ? -6.174 -1.397 1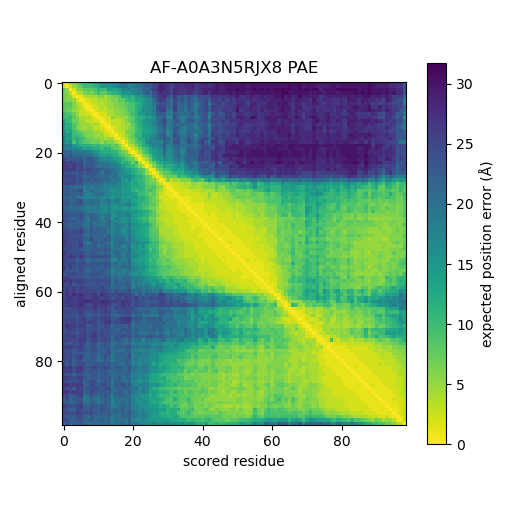3.431 1.00 84.69 81 ILE A O 1
ATOM 608 N N . ILE A 1 82 ? -6.490 0.462 14.651 1.00 81.88 82 ILE A N 1
ATOM 609 C CA . ILE A 1 82 ? -6.062 1.386 13.588 1.00 81.88 82 ILE A CA 1
ATOM 610 C C . ILE A 1 82 ? -4.594 1.141 13.222 1.00 81.88 82 ILE A C 1
ATOM 612 O O . ILE A 1 82 ? -4.260 1.062 12.040 1.00 81.88 82 ILE A O 1
ATOM 616 N N . GLY A 1 83 ? -3.717 0.977 14.217 1.00 85.75 83 GLY A N 1
ATOM 617 C CA . GLY A 1 83 ? -2.303 0.675 13.986 1.00 85.75 83 GLY A CA 1
ATOM 618 C C . GLY A 1 83 ? -2.102 -0.637 13.223 1.00 85.75 83 GLY A C 1
ATOM 619 O O . GLY A 1 83 ? -1.374 -0.674 12.231 1.00 85.75 83 GLY A O 1
ATOM 620 N N . ALA A 1 84 ? -2.801 -1.699 13.627 1.00 88.50 84 ALA A N 1
ATOM 621 C CA . ALA A 1 84 ? -2.761 -3.000 12.965 1.00 88.50 84 ALA A CA 1
ATOM 622 C C . ALA A 1 84 ? -3.296 -2.935 11.525 1.00 88.50 84 ALA A C 1
ATOM 624 O O . ALA A 1 84 ? -2.725 -3.557 10.630 1.00 88.50 84 ALA A O 1
ATOM 625 N N . LEU A 1 85 ? -4.341 -2.141 11.280 1.00 84.06 85 LEU A N 1
ATOM 626 C CA . LEU A 1 85 ? -4.884 -1.915 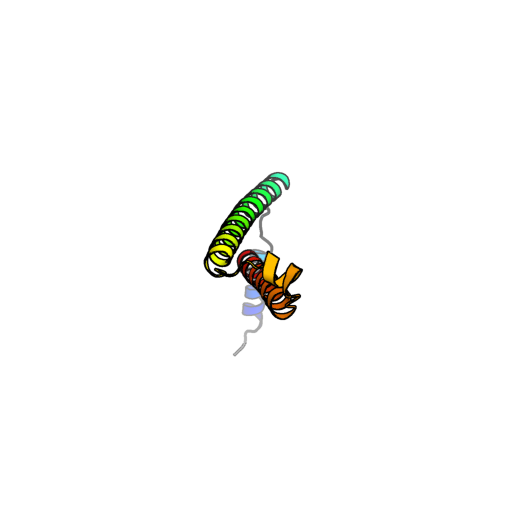9.943 1.00 84.06 85 LEU A CA 1
ATOM 627 C C . LEU A 1 85 ? -3.872 -1.205 9.033 1.00 84.06 85 LEU A C 1
ATOM 629 O O . LEU A 1 85 ? -3.667 -1.632 7.898 1.00 84.06 85 LEU A O 1
ATOM 633 N N . ILE A 1 86 ? -3.190 -0.169 9.531 1.00 84.25 86 ILE A N 1
ATOM 634 C CA . ILE A 1 86 ? -2.138 0.536 8.780 1.00 84.25 86 ILE A CA 1
ATOM 635 C C . ILE A 1 86 ? -0.985 -0.412 8.432 1.00 84.25 86 ILE A C 1
ATOM 637 O O . ILE A 1 86 ? -0.527 -0.418 7.289 1.00 84.25 86 ILE A O 1
ATOM 641 N N . ILE A 1 87 ? -0.555 -1.254 9.377 1.00 89.56 87 ILE A N 1
ATOM 642 C CA . ILE A 1 87 ? 0.496 -2.251 9.128 1.00 89.56 87 ILE A CA 1
ATOM 643 C C . ILE A 1 87 ? 0.038 -3.291 8.097 1.00 89.56 87 ILE A C 1
ATOM 645 O O . ILE A 1 87 ? 0.782 -3.595 7.166 1.00 89.56 87 ILE A O 1
ATOM 649 N N . GLY A 1 88 ? -1.190 -3.802 8.211 1.00 88.00 88 GLY A N 1
ATOM 650 C CA . GLY A 1 88 ? -1.751 -4.749 7.245 1.00 88.00 88 GLY A CA 1
ATOM 651 C C . GLY A 1 88 ? -1.791 -4.180 5.825 1.00 88.00 88 GLY A C 1
ATOM 652 O O . GLY A 1 88 ? -1.361 -4.841 4.881 1.00 88.00 88 GLY A O 1
ATOM 653 N N . MET A 1 89 ? -2.218 -2.923 5.673 1.00 84.25 89 MET A N 1
ATOM 654 C CA . MET A 1 89 ? -2.196 -2.229 4.382 1.00 84.25 89 MET A CA 1
ATOM 655 C C . MET A 1 89 ? -0.774 -2.074 3.835 1.00 84.25 89 MET A C 1
ATOM 657 O O . MET A 1 89 ? -0.551 -2.325 2.652 1.00 84.25 89 MET A O 1
ATOM 661 N N . ALA A 1 90 ? 0.194 -1.706 4.680 1.00 85.12 90 ALA A N 1
ATOM 662 C CA . ALA A 1 90 ? 1.587 -1.570 4.265 1.00 85.12 90 ALA A CA 1
ATOM 663 C C . ALA A 1 90 ? 2.156 -2.889 3.713 1.00 85.12 90 ALA A C 1
ATOM 665 O O . ALA A 1 90 ? 2.840 -2.879 2.691 1.00 85.12 90 ALA A O 1
ATOM 666 N N . ILE A 1 91 ? 1.824 -4.026 4.337 1.00 88.00 91 ILE A N 1
ATOM 667 C CA . ILE A 1 91 ? 2.263 -5.356 3.886 1.00 88.00 91 ILE A CA 1
ATOM 668 C C . ILE A 1 91 ? 1.626 -5.725 2.541 1.00 88.00 91 ILE A C 1
ATOM 670 O O . ILE A 1 91 ? 2.329 -6.195 1.649 1.00 88.00 91 ILE A O 1
ATOM 674 N N . ILE A 1 92 ? 0.322 -5.489 2.365 1.00 84.31 92 ILE A N 1
ATOM 675 C CA . ILE A 1 92 ? -0.376 -5.774 1.099 1.00 84.31 92 ILE A CA 1
ATOM 676 C C . ILE A 1 92 ? 0.233 -4.958 -0.046 1.00 84.31 92 ILE A C 1
ATOM 678 O O . ILE A 1 92 ? 0.486 -5.499 -1.120 1.00 84.31 92 ILE A O 1
ATOM 682 N N . ILE A 1 93 ? 0.521 -3.675 0.189 1.00 81.69 93 ILE A N 1
ATOM 683 C CA . ILE A 1 93 ? 1.156 -2.806 -0.809 1.00 81.69 93 ILE A CA 1
ATOM 684 C C . ILE A 1 93 ? 2.578 -3.292 -1.115 1.00 81.69 93 ILE A C 1
ATOM 686 O O . ILE A 1 93 ? 2.950 -3.395 -2.280 1.00 81.69 93 ILE A O 1
ATOM 690 N N . ALA A 1 94 ? 3.366 -3.646 -0.095 1.00 84.12 94 ALA A N 1
ATOM 691 C CA . ALA A 1 94 ? 4.724 -4.151 -0.290 1.00 84.12 94 ALA A CA 1
ATOM 692 C C . ALA A 1 94 ? 4.753 -5.454 -1.107 1.00 84.12 94 ALA A C 1
ATOM 694 O O . ALA A 1 94 ? 5.593 -5.591 -1.997 1.00 84.12 94 ALA A O 1
ATOM 695 N N . ALA A 1 95 ? 3.822 -6.376 -0.838 1.00 82.31 95 ALA A N 1
ATOM 696 C CA . ALA A 1 95 ? 3.659 -7.618 -1.587 1.00 82.31 95 ALA A CA 1
ATOM 697 C C . ALA A 1 95 ? 3.197 -7.371 -3.030 1.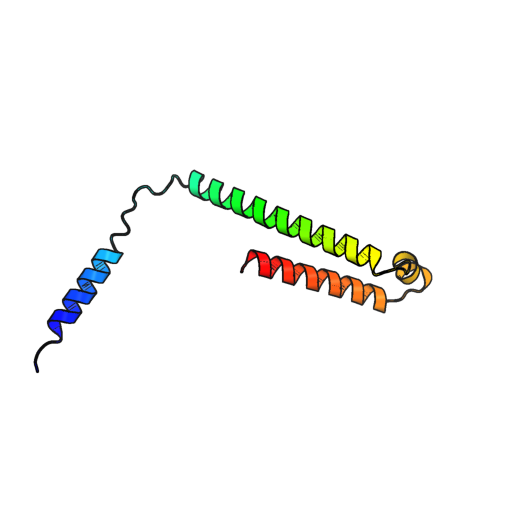00 82.31 95 ALA A C 1
ATOM 699 O O . ALA A 1 95 ? 3.674 -8.037 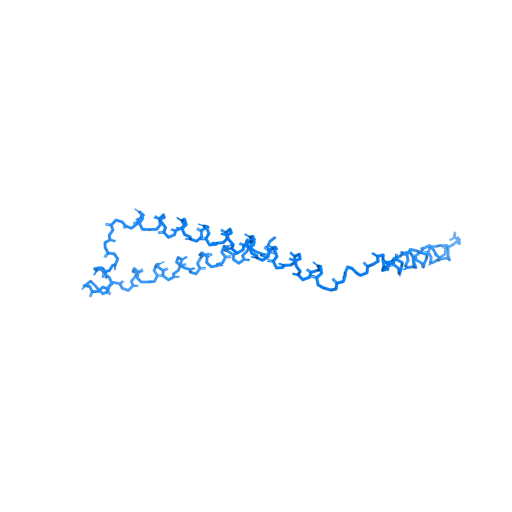-3.938 1.00 82.31 95 ALA A O 1
ATOM 700 N N . ALA A 1 96 ? 2.321 -6.390 -3.259 1.00 78.44 96 ALA A N 1
ATOM 701 C CA . ALA A 1 96 ? 1.873 -6.027 -4.603 1.00 78.44 96 ALA A CA 1
ATOM 702 C C . ALA A 1 96 ? 2.980 -5.391 -5.463 1.00 78.44 96 ALA A C 1
ATOM 704 O O . ALA A 1 96 ? 2.919 -5.477 -6.683 1.00 78.44 96 ALA A O 1
ATOM 705 N N . VAL A 1 97 ? 3.975 -4.747 -4.841 1.00 75.44 97 VAL A N 1
ATOM 706 C CA . VAL A 1 97 ? 5.125 -4.145 -5.542 1.00 75.44 97 VAL A CA 1
ATOM 707 C C . VAL A 1 97 ? 6.256 -5.154 -5.780 1.00 75.44 97 VAL A C 1
ATOM 709 O O . VAL A 1 97 ? 6.981 -5.021 -6.760 1.00 75.44 97 VAL A O 1
ATOM 712 N N . HIS A 1 98 ? 6.433 -6.136 -4.890 1.00 73.56 98 HIS A N 1
ATOM 713 C CA . HIS A 1 98 ? 7.474 -7.170 -5.016 1.00 73.56 98 HIS A CA 1
ATOM 714 C C . HIS A 1 98 ? 7.025 -8.441 -5.754 1.00 73.56 98 HIS A C 1
ATOM 716 O O . HIS A 1 98 ? 7.879 -9.275 -6.059 1.00 73.56 98 HIS A O 1
ATOM 722 N N . GLY A 1 99 ? 5.717 -8.627 -5.949 1.00 56.81 99 GLY A N 1
ATOM 723 C CA . GLY A 1 99 ? 5.117 -9.796 -6.602 1.00 56.81 99 GLY A CA 1
ATOM 724 C C . GLY A 1 99 ? 5.192 -9.782 -8.121 1.00 56.81 99 GLY A C 1
ATOM 725 O O . GLY A 1 99 ? 5.373 -8.695 -8.710 1.00 56.81 99 GLY A O 1
#

Radius of gyration: 27.13 Å; Cα contacts (8 Å, |Δi|>4): 16; chains: 1; bounding box: 53×59×55 Å

Sequence (99 aa):
MPLPLASLLATGAILLAQSNDTPLAAPSGFETLISHIVSVIVFSAIGVVVFGMCLWLFNRLSPFSLRKEIEEDQNTAVAIIIGALIIGMAIIIAAAVHG